Protein 3H5I (pdb70)

Sequence (125 aa):
KKILIVEDSKFQAKTIANILNKYGYTVEIALTGEAAVEKVSGGWYPDLILMDIELGEGMDGVQTALAIQQQISELPVVFLTAHTEPAVVEKIRSVTAYGYVMMKSATEQVLITIVEMALRLYEANVH

Foldseek 3Di:
DEEEEEAQDPVLQVVVCVLVVVVPYHYHYDNALVSVLCCVVVPDDGQEYEAEQQRDDDDGRLRSQLSVVVVDPHEYEYEYQDPDDDDDPSNVVGDYQYYDYSPDDSVVVVVSVVVSSVVCVVVVD

Radius of gyration: 13.08 Å; Cα contacts (8 Å, |Δi|>4): 214; chains: 1; bounding box: 34×25×33 Å

Secondary structure (DSSP, 8-state):
-EEEEE-S-HHHHHHHHHHHHHTT-EEEEESSHHHHHHHHHTT---SEEEEESS-SSS--HHHHHHHHHHH----EEEEESSSS----GGGGGS-EEEEEETT--HHHHHHHHHHHHHHHHHHH-

Organism: Carboxydothermus hydrogenoformans (strain ATCC BAA-161 / DSM 6008 / Z-2901) (NCBI:txid246194)

B-factor: mean 35.12, std 10.98, range [17.33, 77.51]

Solvent-accessible surface area: 6652 Å² total; per-residue (Å²): 125,69,0,0,0,0,3,77,41,123,162,57,0,104,57,9,9,98,30,0,77,136,96,65,18,91,26,83,40,4,71,65,0,82,36,0,34,128,64,0,68,70,46,69,89,1,38,0,0,0,0,6,13,65,14,41,120,45,44,34,0,3,71,0,0,44,32,0,36,134,63,31,79,14,0,0,0,0,1,10,72,122,130,151,40,92,60,64,131,88,42,188,66,15,90,36,50,16,102,6,101,40,100,28,79,55,129,75,10,15,61,49,0,48,118,2,4,138,95,51,87,70,108,70,194

Nearest PDB structures (foldseek):
  3h5i-assembly1_A  TM=1.008E+00  e=7.918E-24  Carboxydothermus hydrogenoformans Z-2901
  6oec-assembly3_G  TM=9.492E-01  e=3.865E-21  Carboxydothermus hydrogenoformans Z-2901
  6oec-assembly2_F  TM=9.507E-01  e=1.219E-20  Carboxydothermus hydrogenoformans Z-2901
  6oec-assembly3_H  TM=9.498E-01  e=5.291E-20  Carboxydothermus hydrogenoformans Z-2901
  6oec-assembly4_K  TM=9.443E-01  e=4.657E-20  Carboxydothermus hydrogenoformans Z-2901

InterPro domains:
  IPR000014 PAS domain [PF13426] (143-243)
  IPR000014 PAS domain [PF13426] (397-493)
  IPR000014 PAS domain [PS50112] (384-433)
  IPR000014 PAS domain [SM00091] (130-197)
  IPR000014 PAS domain [SM00091] (256-319)
  IPR000014 PAS domain [SM00091] (386-453)
  IPR000014 PAS domain [TIGR00229] (131-250)
  IPR000014 PAS domain [TIGR00229] (382-501)
  IPR000014 PAS domain [cd00130] (149-239)
  IPR000014 PAS domain [cd00130] (395-508)
  IPR000160 GGDEF domain [PF00990] (506-657)
  IPR000160 GGDEF domain [PS50887] (535-664)
  IPR000160 GGDEF domain [SM00267] (494-662)
  IPR000160 GGDEF domain [TIGR00254] (503-661)
  IPR000160 GGDEF domain [cd01949] (507-660)
  IPR000700 PAS-associated, C-terminal [PS50113] (452-503)
  IPR001789 Signal transduction response regulator, receiver domain [PF00072] (6-116)
  IPR001789 Signal transduction response regulator, receiver domain [PS50110] (5-120)
  IPR001789 Signal transduction response regulator, receiver domain [SM00448] (4-116)
  IPR011006 CheY-like superfamily [SSF52172] (1-149)

Structure (mmCIF, N/CA/C/O backbone):
data_3H5I
#
_entry.id   3H5I
#
_cell.length_a   86.668
_cell.length_b   86.668
_cell.length_c   131.156
_cell.angle_alpha   90.000
_cell.angle_beta   90.000
_cell.angle_gamma   120.000
#
_symmetry.space_group_name_H-M   'H 3 2'
#
loop_
_entity.id
_entity.type
_entity.pdbx_description
1 polymer 'Response regulator/sensory box protein/GGDEF domain protein'
2 non-polymer 'SODIUM ION'
3 non-polymer 'CHLORIDE ION'
4 water water
#
loop_
_atom_site.group_PDB
_atom_site.id
_atom_site.type_symbol
_atom_site.label_atom_id
_atom_site.label_alt_id
_atom_site.label_comp_id
_atom_site.label_asym_id
_atom_site.label_entity_id
_atom_site.label_seq_id
_atom_site.pdbx_PDB_ins_code
_atom_site.Cartn_x
_atom_site.Cartn_y
_atom_site.Cartn_z
_atom_site.occupancy
_atom_site.B_iso_or_equiv
_atom_site.auth_seq_id
_atom_site.auth_comp_id
_atom_site.auth_asym_id
_atom_site.auth_atom_id
_atom_site.pdbx_PDB_model_num
ATOM 1 N N . LYS A 1 6 ? 6.731 17.053 21.845 1.00 38.61 4 LYS A N 1
ATOM 2 C CA . LYS A 1 6 ? 5.359 16.610 22.266 1.00 39.10 4 LYS A CA 1
ATOM 3 C C . LYS A 1 6 ? 4.710 17.581 23.247 1.00 38.67 4 LYS A C 1
ATOM 4 O O . LYS A 1 6 ? 5.322 17.939 24.269 1.00 40.04 4 LYS A O 1
ATOM 10 N N . LYS A 1 7 ? 3.476 17.986 22.933 1.00 36.88 5 LYS A N 1
ATOM 11 C CA . LYS A 1 7 ? 2.741 18.975 23.724 1.00 35.79 5 LYS A CA 1
ATOM 12 C C . LYS A 1 7 ? 1.645 18.289 24.512 1.00 31.83 5 LYS A C 1
ATOM 13 O O . LYS A 1 7 ? 0.865 17.562 23.948 1.00 30.71 5 LYS A O 1
ATOM 19 N N . ILE A 1 8 ? 1.618 18.517 25.812 1.00 29.79 6 ILE A N 1
ATOM 20 C CA . ILE A 1 8 ? 0.583 17.944 26.676 1.00 27.65 6 ILE A CA 1
ATOM 21 C C . ILE A 1 8 ? -0.256 19.062 27.261 1.00 25.51 6 ILE A C 1
ATOM 22 O O . ILE A 1 8 ? 0.270 20.066 27.774 1.00 25.42 6 ILE A O 1
ATOM 27 N N . LEU A 1 9 ? -1.572 18.891 27.187 1.00 24.23 7 LEU A N 1
ATOM 28 C CA . LEU A 1 9 ? -2.495 19.789 27.846 1.00 22.91 7 LEU A CA 1
ATOM 29 C C . LEU A 1 9 ? -3.010 19.110 29.10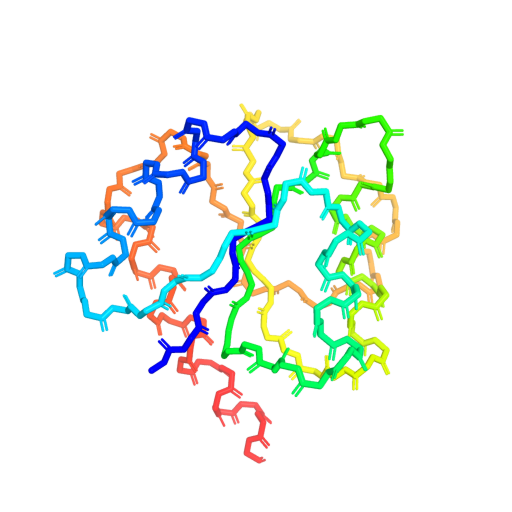7 1.00 22.16 7 LEU A C 1
ATOM 30 O O . LEU A 1 9 ? -3.484 17.972 29.061 1.00 21.24 7 LEU A O 1
ATOM 35 N N . ILE A 1 10 ? -2.875 19.808 30.226 1.00 21.00 8 ILE A N 1
ATOM 36 C CA . ILE A 1 10 ? -3.387 19.333 31.511 1.00 21.68 8 ILE A CA 1
ATOM 37 C C . ILE A 1 10 ? -4.604 20.166 31.824 1.00 21.81 8 ILE A C 1
ATOM 38 O O . ILE A 1 10 ? -4.536 21.418 31.847 1.00 23.10 8 ILE A O 1
ATOM 43 N N . VAL A 1 11 ? -5.714 19.491 32.065 1.00 21.61 9 VAL A N 1
ATOM 44 C CA . VAL A 1 11 ? -6.978 20.164 32.357 1.00 22.53 9 VAL A CA 1
ATOM 45 C C . VAL A 1 11 ? -7.395 19.738 33.759 1.00 23.62 9 VAL A C 1
ATOM 46 O O . VAL A 1 11 ? -7.747 18.580 33.992 1.00 21.78 9 VAL A O 1
ATOM 50 N N . GLU A 1 12 ? -7.377 20.697 34.701 1.00 24.07 10 GLU A N 1
ATOM 51 C CA . GLU A 1 12 ? -7.472 20.373 36.111 1.00 25.80 10 GLU A CA 1
ATOM 52 C C . GLU A 1 12 ? -7.931 21.619 36.861 1.00 25.94 10 GLU A C 1
ATOM 53 O O . GLU A 1 12 ? -7.484 22.726 36.568 1.00 26.56 10 GLU A O 1
ATOM 59 N N . ASP A 1 13 ? -8.907 21.418 37.733 1.00 25.46 11 ASP A N 1
ATOM 60 C CA . ASP A 1 13 ? -9.494 22.487 38.548 1.00 27.06 11 ASP A CA 1
ATOM 61 C C . ASP A 1 13 ? -8.498 23.070 39.575 1.00 25.86 11 ASP A C 1
ATOM 62 O O . ASP A 1 13 ? -8.563 24.256 39.898 1.00 25.97 11 ASP A O 1
ATOM 67 N N . SER A 1 14 ? -7.607 22.241 40.104 1.00 24.63 12 SER A N 1
ATOM 68 C CA . SER A 1 14 ? -6.628 22.688 41.090 1.00 24.12 12 SER A CA 1
ATOM 69 C C . SER A 1 14 ? -5.371 23.086 40.375 1.00 24.21 12 SER A C 1
ATOM 70 O O . SER A 1 14 ? -4.697 22.224 39.785 1.00 24.21 12 SER A O 1
ATOM 73 N N . LYS A 1 15 ? -5.035 24.369 40.410 1.00 22.60 13 LYS A N 1
ATOM 74 C CA . LYS A 1 15 ? -3.740 24.816 39.881 1.00 24.26 13 LYS A CA 1
ATOM 75 C C . LYS A 1 15 ? -2.572 24.106 40.547 1.00 23.85 13 LYS A C 1
ATOM 76 O O . LYS A 1 15 ? -1.589 23.781 39.888 1.00 23.69 13 LYS A O 1
ATOM 82 N N . PHE A 1 16 ? -2.687 23.815 41.830 1.00 23.62 14 PHE A N 1
ATOM 83 C CA . PHE A 1 16 ? -1.613 23.116 42.524 1.00 24.92 14 PHE A CA 1
ATOM 84 C C . PHE A 1 16 ? -1.388 21.722 41.918 1.00 25.46 14 PHE A C 1
ATOM 85 O O . PHE A 1 16 ? -0.261 21.343 41.598 1.00 25.71 14 PHE A O 1
ATOM 93 N N . GLN A 1 17 ? -2.464 20.972 41.743 1.00 25.97 15 GLN A N 1
ATOM 94 C CA . GLN A 1 17 ? -2.341 19.635 41.114 1.00 27.56 15 GLN A CA 1
ATOM 95 C C . GLN A 1 17 ? -1.797 19.722 39.699 1.00 26.84 15 GLN A C 1
ATOM 96 O O . GLN A 1 17 ? -0.901 18.925 39.338 1.00 27.31 15 GLN A O 1
ATOM 102 N N . ALA A 1 18 ? -2.334 20.670 38.905 1.00 26.45 16 ALA A N 1
ATOM 103 C CA . ALA A 1 18 ? -1.910 20.893 37.521 1.00 26.19 16 ALA A CA 1
ATOM 104 C C . ALA A 1 18 ? -0.417 21.199 37.453 1.00 26.49 16 ALA A C 1
ATOM 105 O O . ALA A 1 18 ? 0.331 20.595 36.674 1.00 25.28 16 ALA A O 1
ATOM 107 N N . LYS A 1 19 ? 0.041 22.121 38.285 1.00 25.66 17 LYS A N 1
ATOM 108 C CA . LYS A 1 19 ? 1.469 22.447 38.342 1.00 27.57 17 LYS A CA 1
ATOM 109 C C . LYS A 1 19 ? 2.349 21.286 38.810 1.00 26.61 17 LYS A C 1
ATOM 110 O O . LYS A 1 19 ? 3.497 21.159 38.344 1.00 27.61 17 LYS A O 1
ATOM 116 N N . THR A 1 20 ? 1.836 20.469 39.719 1.00 25.56 18 THR A N 1
ATOM 117 C CA . THR A 1 20 ? 2.567 19.333 40.248 1.00 26.51 18 THR A CA 1
ATOM 118 C C . THR A 1 20 ? 2.800 18.314 39.121 1.00 26.46 18 THR A C 1
ATOM 119 O O . THR A 1 20 ? 3.936 17.833 38.913 1.00 25.28 18 THR A O 1
ATOM 123 N N . ILE A 1 21 ? 1.735 18.041 38.371 1.00 24.57 19 ILE A N 1
ATOM 124 C CA . ILE A 1 21 ? 1.839 17.169 37.197 1.00 25.26 19 ILE A CA 1
ATOM 125 C C . ILE A 1 21 ? 2.730 17.791 36.102 1.00 24.86 19 ILE A C 1
ATOM 126 O O . ILE A 1 21 ? 3.563 17.093 35.542 1.00 25.41 19 ILE A O 1
ATOM 131 N N . ALA A 1 22 ? 2.557 19.077 35.783 1.00 24.82 20 ALA A N 1
ATOM 132 C CA . ALA A 1 22 ? 3.406 19.784 34.799 1.00 25.89 20 ALA A CA 1
ATOM 133 C C . ALA A 1 22 ? 4.908 19.656 35.099 1.00 27.71 20 ALA A C 1
ATOM 134 O O . ALA A 1 22 ? 5.737 19.400 34.186 1.00 26.65 20 ALA A O 1
ATOM 136 N N . ASN A 1 23 ? 5.263 19.827 36.366 1.00 28.00 21 ASN A N 1
ATOM 137 C CA . ASN A 1 23 ? 6.660 19.697 36.787 1.00 29.73 21 ASN A CA 1
ATOM 138 C C . ASN A 1 23 ? 7.205 18.308 36.538 1.00 30.04 21 ASN A C 1
ATOM 139 O O . ASN A 1 23 ? 8.322 18.186 36.020 1.00 30.67 21 ASN A O 1
ATOM 144 N N . ILE A 1 24 ? 6.410 17.287 36.845 1.00 30.01 22 ILE A N 1
ATOM 145 C CA . ILE A 1 24 ? 6.787 15.891 36.585 1.00 30.44 22 ILE A CA 1
ATOM 146 C C . ILE A 1 24 ? 7.009 15.705 35.084 1.00 29.84 22 ILE A C 1
ATOM 147 O O . ILE A 1 24 ? 8.030 15.151 34.676 1.00 29.45 22 ILE A O 1
ATOM 152 N N . LEU A 1 25 ? 6.062 16.177 34.270 1.00 28.94 23 LEU A N 1
ATOM 153 C CA . LEU A 1 25 ? 6.149 16.029 32.819 1.00 29.07 23 LEU A CA 1
ATOM 154 C C . LEU A 1 25 ? 7.354 16.775 32.214 1.00 30.85 23 LEU A C 1
ATOM 155 O O . LEU A 1 25 ? 8.013 16.261 31.323 1.00 30.10 23 LEU A O 1
ATOM 160 N N . ASN A 1 26 ? 7.623 17.979 32.691 1.00 31.62 24 ASN A N 1
ATOM 161 C CA . ASN A 1 26 ? 8.787 18.740 32.251 1.00 33.77 24 ASN A CA 1
ATOM 162 C C . ASN A 1 26 ? 10.082 18.016 32.530 1.00 34.46 24 ASN A C 1
ATOM 163 O O . ASN A 1 26 ? 11.037 18.152 31.770 1.00 35.50 24 ASN A O 1
ATOM 168 N N . LYS A 1 27 ? 10.129 17.286 33.634 1.00 35.46 25 LYS A N 1
ATOM 169 C CA . LYS A 1 27 ? 11.325 16.534 34.011 1.00 37.08 25 LYS A CA 1
ATOM 170 C C . LYS A 1 27 ? 11.661 15.475 32.921 1.00 38.11 25 LYS A C 1
ATOM 171 O O . LYS A 1 27 ? 12.833 15.118 32.707 1.00 37.15 25 LYS A O 1
ATOM 177 N N . TYR A 1 28 ? 10.629 14.988 32.222 1.00 38.54 26 TYR A N 1
ATOM 178 C CA . TYR A 1 28 ? 10.839 13.986 31.170 1.00 38.28 26 TYR A CA 1
ATOM 179 C C . TYR A 1 28 ? 10.887 14.573 29.756 1.00 39.04 26 TYR A C 1
ATOM 180 O O . TYR A 1 28 ? 10.935 13.830 28.773 1.00 40.83 26 TYR A O 1
ATOM 189 N N . GLY A 1 29 ? 10.905 15.894 29.632 1.00 38.71 27 GLY A N 1
ATOM 190 C CA . GLY A 1 29 ? 11.101 16.553 28.348 1.00 38.67 27 GLY A CA 1
ATOM 191 C C . GLY A 1 29 ? 9.862 17.046 27.639 1.00 39.60 27 GLY A C 1
ATOM 192 O O . GLY A 1 29 ? 9.950 17.527 26.505 1.00 40.46 27 GLY A O 1
ATOM 193 N N . TYR A 1 30 ? 8.696 16.972 28.292 1.00 39.05 28 TYR A N 1
ATOM 194 C CA . TYR A 1 30 ? 7.462 17.450 27.675 1.00 38.70 28 TYR A CA 1
ATOM 195 C C . TYR A 1 30 ? 7.274 18.935 27.899 1.00 38.62 28 TYR A C 1
ATOM 196 O O . TYR A 1 30 ? 7.600 19.439 28.965 1.00 38.79 28 TYR A O 1
ATOM 205 N N . THR A 1 31 ? 6.773 19.630 26.891 1.00 38.60 29 THR A N 1
ATOM 206 C CA . THR A 1 31 ? 6.294 20.984 27.112 1.00 39.01 29 THR A CA 1
ATOM 207 C C . THR A 1 31 ? 4.802 20.827 27.458 1.00 36.92 29 THR A C 1
ATOM 208 O O . THR A 1 31 ? 4.101 19.981 26.911 1.00 37.65 29 THR A O 1
ATOM 212 N N . VAL A 1 32 ? 4.347 21.627 28.398 1.00 34.59 30 VAL A N 1
ATOM 213 C CA . VAL A 1 32 ? 3.053 21.417 29.001 1.00 33.25 30 VAL A CA 1
ATOM 214 C C . VAL A 1 32 ? 2.303 22.738 28.985 1.00 32.19 30 VAL A C 1
ATOM 215 O O . VAL A 1 32 ? 2.920 23.800 29.244 1.00 30.95 30 VAL A O 1
ATOM 219 N N . GLU A 1 33 ? 1.012 22.679 28.653 1.00 29.58 31 GLU A N 1
ATOM 220 C CA . GLU A 1 33 ? 0.072 23.783 28.936 1.00 29.41 31 GLU A CA 1
ATOM 221 C C . GLU A 1 33 ? -1.012 23.342 29.928 1.00 27.40 31 GLU A C 1
ATOM 222 O O . GLU A 1 33 ? -1.353 22.171 30.008 1.00 25.82 31 GLU A O 1
ATOM 228 N N . ILE A 1 34 ? -1.487 24.287 30.729 1.00 25.45 32 ILE A N 1
ATOM 229 C CA . ILE A 1 34 ? -2.501 24.042 31.726 1.00 25.48 32 ILE A CA 1
ATOM 230 C C . ILE A 1 34 ? -3.752 24.850 31.428 1.00 26.20 32 ILE A C 1
ATOM 231 O O . ILE A 1 34 ? -3.646 26.057 31.140 1.00 25.58 32 ILE A O 1
ATOM 236 N N . ALA A 1 35 ? -4.919 24.181 31.476 1.00 24.92 33 ALA A N 1
ATOM 237 C CA . ALA A 1 35 ? -6.237 24.829 31.425 1.00 25.36 33 ALA A CA 1
ATOM 238 C C . ALA A 1 35 ? -6.928 24.510 32.724 1.00 25.09 33 ALA A C 1
ATOM 239 O O . ALA A 1 35 ? -6.994 23.343 33.134 1.00 24.55 33 ALA A O 1
ATOM 241 N N . LEU A 1 36 ? -7.483 25.520 33.383 1.00 25.22 34 LEU A N 1
ATOM 242 C CA . LEU A 1 36 ? -8.096 25.303 34.688 1.00 25.16 34 LEU A CA 1
ATOM 243 C C . LEU A 1 36 ? -9.618 25.095 34.631 1.00 26.49 34 LEU A C 1
ATOM 244 O O . LEU A 1 36 ? -10.256 24.845 35.661 1.00 26.94 34 LEU A O 1
ATOM 249 N N . THR A 1 37 ? -10.192 25.170 33.430 1.00 26.89 35 THR A N 1
ATOM 250 C CA . THR A 1 37 ? -11.590 24.788 33.197 1.00 26.92 35 THR A CA 1
ATOM 251 C C . THR A 1 37 ? -11.656 24.005 31.872 1.00 26.09 35 THR A C 1
ATOM 252 O O . THR A 1 37 ? -10.772 24.117 31.026 1.00 24.69 35 THR A O 1
ATOM 256 N N . GLY A 1 38 ? -12.728 23.232 31.688 1.00 26.75 36 GLY A N 1
ATOM 257 C CA . GLY A 1 38 ? -12.928 22.533 30.428 1.00 27.08 36 GLY A CA 1
ATOM 258 C C . GLY A 1 38 ? -13.193 23.529 29.318 1.00 26.70 36 GLY A C 1
ATOM 259 O O . GLY A 1 38 ? -12.805 23.313 28.197 1.00 25.28 36 GLY A O 1
ATOM 260 N N . GLU A 1 39 ? -13.860 24.621 29.661 1.00 26.64 37 GLU A N 1
ATOM 261 C CA . GLU A 1 39 ? -14.196 25.651 28.661 1.00 28.10 37 GLU A CA 1
ATOM 262 C C . GLU A 1 39 ? -12.940 26.275 28.105 1.00 27.53 37 GLU A C 1
ATOM 263 O O . GLU A 1 39 ? -12.798 26.424 26.897 1.00 27.69 37 GLU A O 1
ATOM 269 N N . ALA A 1 40 ? -11.987 26.595 28.993 1.00 26.57 38 ALA A N 1
ATOM 270 C CA . ALA A 1 40 ? -10.663 27.064 28.583 1.00 26.10 38 ALA A CA 1
ATOM 271 C C . ALA A 1 40 ? -9.944 26.084 27.644 1.00 25.49 38 ALA A C 1
ATOM 272 O O . ALA A 1 40 ? -9.302 26.490 26.678 1.00 24.79 38 ALA A O 1
ATOM 274 N N . ALA A 1 41 ? -10.038 24.795 27.941 1.00 25.14 39 ALA A N 1
ATOM 275 C CA . ALA A 1 41 ? -9.418 23.762 27.123 1.00 25.40 39 ALA A CA 1
ATOM 276 C C . ALA A 1 41 ? -9.998 23.704 25.728 1.00 25.23 39 ALA A C 1
ATOM 277 O O . ALA A 1 41 ? -9.275 23.563 24.739 1.00 25.35 39 ALA A O 1
ATOM 279 N N . VAL A 1 42 ? -11.314 23.722 25.661 1.00 25.33 40 VAL A N 1
ATOM 280 C CA . VAL A 1 42 ? -12.021 23.678 24.369 1.00 25.85 40 VAL A CA 1
ATOM 281 C C . VAL A 1 42 ? -11.658 24.930 23.575 1.00 25.90 40 VAL A C 1
ATOM 282 O O . VAL A 1 42 ? -11.415 24.848 22.390 1.00 26.24 40 VAL A O 1
ATOM 286 N N . GLU A 1 43 ? -11.567 26.069 24.249 1.00 27.67 41 GLU A N 1
ATOM 287 C CA . GLU A 1 43 ? -11.226 27.319 23.564 1.00 29.25 41 GLU A CA 1
ATOM 288 C C . GLU A 1 43 ? -9.828 27.240 22.995 1.00 29.82 41 GLU A C 1
ATOM 289 O O . GLU A 1 43 ? -9.575 27.691 21.887 1.00 30.64 41 GLU A O 1
ATOM 295 N N . LYS A 1 44 ? -8.909 26.642 23.749 1.00 30.20 42 LYS A N 1
ATOM 296 C CA . LYS A 1 44 ? -7.530 26.558 23.313 1.00 31.01 42 LYS A CA 1
ATOM 297 C C . LYS A 1 44 ? -7.414 25.679 22.096 1.00 30.45 42 LYS A C 1
ATOM 298 O O . LYS A 1 44 ? -6.788 26.072 21.111 1.00 30.40 42 LYS A O 1
ATOM 304 N N . VAL A 1 45 ? -8.036 24.494 22.141 1.00 29.14 43 VAL A N 1
ATOM 305 C CA . VAL A 1 45 ? -7.942 23.547 21.032 1.00 28.39 43 VAL A CA 1
ATOM 306 C C . VAL A 1 45 ? -8.727 24.036 19.787 1.00 29.11 43 VAL A C 1
ATOM 307 O O . VAL A 1 45 ? -8.203 23.995 18.648 1.00 29.81 43 VAL A O 1
ATOM 311 N N . SER A 1 46 ? -9.951 24.511 19.993 1.00 28.57 44 SER A N 1
ATOM 312 C CA . SER A 1 46 ? -10.756 25.034 18.859 1.00 30.39 44 SER A CA 1
ATOM 313 C C . SER A 1 46 ? -10.117 26.281 18.236 1.00 32.23 44 SER A C 1
ATOM 314 O O . SER A 1 46 ? -10.304 26.538 17.045 1.00 32.77 44 SER A O 1
ATOM 317 N N . GLY A 1 47 ? -9.393 27.044 19.062 1.00 34.12 45 GLY A N 1
ATOM 318 C CA . GLY A 1 47 ? -8.587 28.180 18.622 1.00 34.88 45 GLY A CA 1
ATOM 319 C C . GLY A 1 47 ? -7.406 27.800 17.752 1.00 36.08 45 GLY A C 1
ATOM 320 O O . GLY A 1 47 ? -6.784 28.667 17.159 1.00 36.69 45 GLY A O 1
ATOM 321 N N . GLY A 1 48 ? -7.055 26.521 17.692 1.00 35.87 46 GLY A N 1
ATOM 322 C CA . GLY A 1 48 ? -6.071 26.035 16.754 1.00 36.02 46 GLY A CA 1
ATOM 323 C C . GLY A 1 48 ? -4.808 25.424 17.340 1.00 36.44 46 GLY A C 1
ATOM 324 O O . GLY A 1 48 ? -3.885 25.119 16.592 1.00 37.06 46 GLY A O 1
ATOM 325 N N . TRP A 1 49 ? -4.764 25.231 18.660 1.00 35.80 47 TRP A N 1
ATOM 326 C CA . TRP A 1 49 ? -3.605 24.647 19.319 1.00 35.56 47 TRP A CA 1
ATOM 327 C C . TRP A 1 49 ? -3.971 23.213 19.677 1.00 35.00 47 TRP A C 1
ATOM 328 O O . TRP A 1 49 ? -4.822 22.990 20.515 1.00 33.75 47 TRP A O 1
ATOM 339 N N . TYR A 1 50 ? -3.343 22.252 19.015 1.00 35.07 48 TYR A N 1
ATOM 340 C CA . TYR A 1 50 ? -3.687 20.857 19.174 1.00 35.28 48 TYR A CA 1
ATOM 341 C C . TYR A 1 50 ? -2.616 20.108 19.967 1.00 34.57 48 TYR A C 1
ATOM 342 O O . TYR A 1 50 ? -1.490 19.958 19.510 1.00 34.67 48 TYR A O 1
ATOM 351 N N . PRO A 1 51 ? -2.965 19.614 21.169 1.00 32.43 49 PRO A N 1
ATOM 352 C CA . PRO A 1 51 ? -1.923 18.885 21.897 1.00 31.37 49 PRO A CA 1
ATOM 353 C C . PRO A 1 51 ? -1.771 17.441 21.393 1.00 30.20 49 PRO A C 1
ATOM 354 O O . PRO A 1 51 ? -2.647 16.896 20.726 1.00 31.00 49 PRO A O 1
ATOM 358 N N . ASP A 1 52 ? -0.632 16.832 21.696 1.00 29.68 50 ASP A N 1
ATOM 359 C CA . ASP A 1 52 ? -0.412 15.433 21.370 1.00 28.79 50 ASP A CA 1
ATOM 360 C C . ASP A 1 52 ? -1.145 14.516 22.353 1.00 27.48 50 ASP A C 1
ATOM 361 O O . ASP A 1 52 ? -1.429 13.348 22.048 1.00 25.80 50 ASP A O 1
ATOM 366 N N . LEU A 1 53 ? -1.498 15.070 23.522 1.00 25.59 51 LEU A N 1
ATOM 367 C CA . LEU A 1 53 ? -2.207 14.303 24.554 1.00 24.59 51 LEU A CA 1
ATOM 368 C C . LEU A 1 53 ? -2.841 15.239 25.583 1.00 23.13 51 LEU A C 1
ATOM 369 O O . LEU A 1 53 ? -2.258 16.272 25.908 1.00 22.94 51 LEU A O 1
ATOM 374 N N . ILE A 1 54 ? -4.024 14.873 26.073 1.00 22.66 52 ILE A N 1
ATOM 375 C CA . ILE A 1 54 ? -4.710 15.606 27.140 1.00 22.47 52 ILE A CA 1
ATOM 376 C C . ILE A 1 54 ? -4.784 14.744 28.412 1.00 22.39 52 ILE A C 1
ATOM 377 O O . ILE A 1 54 ? -5.161 13.571 28.347 1.00 23.36 52 ILE A O 1
ATOM 382 N N . LEU A 1 55 ? -4.347 15.316 29.536 1.00 21.84 53 LEU A N 1
ATOM 383 C CA . LEU A 1 55 ? -4.579 14.732 30.860 1.00 22.16 53 LEU A CA 1
ATOM 384 C C . LEU A 1 55 ? -5.746 15.509 31.437 1.00 22.13 53 LEU A C 1
ATOM 385 O O . LEU A 1 55 ? -5.631 16.687 31.691 1.00 22.48 53 LEU A O 1
ATOM 390 N N . MET A 1 56 ? -6.860 14.829 31.618 1.00 22.21 54 MET A N 1
ATOM 391 C CA . MET A 1 56 ? -8.144 15.445 31.920 1.00 23.53 54 MET A CA 1
ATOM 392 C C . MET A 1 56 ? -8.691 14.997 33.284 1.00 24.04 54 MET A C 1
ATOM 393 O O . MET A 1 56 ? -9.054 13.848 33.457 1.00 23.49 54 MET A O 1
ATOM 398 N N . ASP A 1 57 ? -8.806 15.944 34.213 1.00 25.86 55 ASP A N 1
ATOM 399 C CA . ASP A 1 57 ? -9.510 15.730 35.497 1.00 27.83 55 ASP A CA 1
ATOM 400 C C . ASP A 1 57 ? -10.961 15.359 35.151 1.00 28.52 55 ASP A C 1
ATOM 401 O O . ASP A 1 57 ? -11.610 16.053 34.371 1.00 28.15 55 ASP A O 1
ATOM 406 N N . ILE A 1 58 ? -11.439 14.254 35.712 1.00 29.57 56 ILE A N 1
ATOM 407 C CA . ILE A 1 58 ? -12.811 13.791 35.499 1.00 31.86 56 ILE A CA 1
ATOM 408 C C . ILE A 1 58 ? -13.871 14.773 36.014 1.00 32.31 56 ILE A C 1
ATOM 409 O O . ILE A 1 58 ? -14.851 15.038 35.325 1.00 33.02 56 ILE A O 1
ATOM 414 N N . GLU A 1 59 ? -13.662 15.301 37.216 1.00 33.33 57 GLU A N 1
ATOM 415 C CA . GLU A 1 59 ? -14.657 16.146 37.881 1.00 34.18 57 GLU A CA 1
ATOM 416 C C . GLU A 1 59 ? -14.659 17.584 37.350 1.00 34.74 57 GLU A C 1
ATOM 417 O O . GLU A 1 59 ? -15.708 18.100 36.943 1.00 35.81 57 GLU A O 1
ATOM 419 N N . LEU A 1 60 ? -13.494 18.223 37.338 1.00 34.06 58 LEU A N 1
ATOM 420 C CA . LEU A 1 60 ? -13.368 19.663 37.077 1.00 34.51 58 LEU A CA 1
ATOM 421 C C . LEU A 1 60 ? -14.174 20.433 38.144 1.00 35.74 58 LEU A C 1
ATOM 422 O O . LEU A 1 60 ? -14.328 19.923 39.250 1.00 36.72 58 LEU A O 1
ATOM 427 N N . GLY A 1 61 ? -14.658 21.628 37.867 1.00 36.11 59 GLY A N 1
ATOM 428 C CA . GLY A 1 61 ? -15.276 22.428 38.932 1.00 37.09 59 GLY A CA 1
ATOM 429 C C . GLY A 1 61 ? -16.729 22.678 38.641 1.00 37.80 59 GLY A C 1
ATOM 430 O O . GLY A 1 61 ? -17.485 21.752 38.422 1.00 38.26 59 GLY A O 1
ATOM 431 N N . GLU A 1 62 ? -17.090 23.949 38.597 1.00 38.91 60 GLU A N 1
ATOM 432 C CA . GLU A 1 62 ? -18.473 24.388 38.481 1.00 39.86 60 GLU A CA 1
ATOM 433 C C . GLU A 1 62 ? -18.956 24.350 37.019 1.00 39.85 60 GLU A C 1
ATOM 434 O O . GLU A 1 62 ? -20.165 24.280 36.755 1.00 41.26 60 GLU A O 1
ATOM 436 N N . GLY A 1 63 ? -18.021 24.341 36.072 1.00 39.24 61 GLY A N 1
ATOM 437 C CA . GLY A 1 63 ? -18.370 24.307 34.647 1.00 38.90 61 GLY A CA 1
ATOM 438 C C . GLY A 1 63 ? -18.554 22.885 34.131 1.00 37.43 61 GLY A C 1
ATOM 439 O O . GLY A 1 63 ? -18.917 21.980 34.894 1.00 37.55 61 GLY A O 1
ATOM 440 N N . MET A 1 64 ? -18.313 22.698 32.829 1.00 36.06 62 MET A N 1
ATOM 441 C CA . MET A 1 64 ? -18.352 21.377 32.201 1.00 34.45 62 MET A CA 1
ATOM 442 C C . MET A 1 64 ? -17.364 20.420 32.900 1.00 33.52 62 MET A C 1
ATOM 443 O O . MET A 1 64 ? -16.336 20.855 33.419 1.00 32.69 62 MET A O 1
ATOM 448 N N . ASP A 1 65 ? -17.725 19.142 32.974 1.00 31.60 63 ASP A N 1
ATOM 449 C CA . ASP A 1 65 ? -16.878 18.133 33.597 1.00 30.75 63 ASP A CA 1
ATOM 450 C C . ASP A 1 65 ? -15.929 17.559 32.554 1.00 28.34 63 ASP A C 1
ATOM 451 O O . ASP A 1 65 ? -15.988 17.921 31.397 1.00 26.03 63 ASP A O 1
ATOM 456 N N . GLY A 1 66 ? -15.052 16.656 32.973 1.00 27.01 64 GLY A N 1
ATOM 457 C CA . GLY A 1 66 ? -14.002 16.170 32.084 1.00 25.76 64 GLY A CA 1
ATOM 458 C C . GLY A 1 66 ? -14.513 15.285 30.973 1.00 25.85 64 GLY A C 1
ATOM 459 O O . GLY A 1 66 ? -13.914 15.236 29.918 1.00 25.99 64 GLY A O 1
ATOM 460 N N . VAL A 1 67 ? -15.612 14.569 31.215 1.00 25.81 65 VAL A N 1
ATOM 461 C CA . VAL A 1 67 ? -16.164 13.683 30.198 1.00 26.79 65 VAL A CA 1
ATOM 462 C C . VAL A 1 67 ? -16.793 14.533 29.091 1.00 26.40 65 VAL A C 1
ATOM 463 O O . VAL A 1 67 ? -16.582 14.266 27.930 1.00 26.12 65 VAL A O 1
ATOM 467 N N . GLN A 1 68 ? -17.530 15.576 29.482 1.00 26.37 66 GLN A N 1
ATOM 468 C CA . GLN A 1 68 ? -18.081 16.566 28.532 1.00 26.98 66 GLN A CA 1
ATOM 469 C C . GLN A 1 68 ? -16.982 17.249 27.733 1.00 26.22 66 GLN A C 1
ATOM 470 O O . GLN A 1 68 ? -17.077 17.388 26.522 1.00 26.52 66 GLN A O 1
ATOM 476 N N . THR A 1 69 ? -15.928 17.696 28.427 1.00 25.88 67 THR A N 1
ATOM 477 C CA . THR A 1 69 ? -14.796 18.346 27.763 1.00 24.81 67 THR A CA 1
ATOM 478 C C . THR A 1 69 ? -14.153 17.411 26.751 1.00 24.17 67 THR A C 1
ATOM 479 O O . THR A 1 69 ? -13.897 17.808 25.629 1.00 25.37 67 THR A O 1
ATOM 483 N N . ALA A 1 70 ? -13.889 16.169 27.146 1.00 23.20 68 ALA A N 1
ATOM 484 C CA . ALA A 1 70 ? -13.337 15.169 26.230 1.00 24.19 68 ALA A CA 1
ATOM 485 C C . ALA A 1 70 ? -14.223 14.939 25.005 1.00 24.06 68 ALA A C 1
ATOM 486 O O . ALA A 1 70 ? -13.726 14.862 23.890 1.00 24.44 68 ALA A O 1
ATOM 488 N N . LEU A 1 71 ? -15.523 14.827 25.219 1.00 24.58 69 LEU A N 1
ATOM 489 C CA . LEU A 1 71 ? -16.450 14.584 24.106 1.00 25.86 69 LEU A CA 1
ATOM 490 C C . LEU A 1 71 ? -16.489 15.786 23.135 1.00 25.40 69 LEU A C 1
ATOM 491 O O . LEU A 1 71 ? -16.516 15.597 21.933 1.00 25.56 69 LEU A O 1
ATOM 496 N N . ALA A 1 72 ? -16.418 17.008 23.674 1.00 25.34 70 ALA A N 1
ATOM 497 C CA . ALA A 1 72 ? -16.360 18.227 22.862 1.00 25.16 70 ALA A CA 1
ATOM 498 C C . ALA A 1 72 ? -15.063 18.259 22.042 1.00 25.64 70 ALA A C 1
ATOM 499 O O . ALA A 1 72 ? -15.082 18.453 20.829 1.00 26.02 70 ALA A O 1
ATOM 501 N N . ILE A 1 73 ? -13.925 18.009 22.696 1.00 26.84 71 ILE A N 1
ATOM 502 C CA . ILE A 1 73 ? -12.628 18.030 22.014 1.00 27.97 71 ILE A CA 1
ATOM 503 C C . ILE A 1 73 ? -12.533 16.966 20.942 1.00 28.43 71 ILE A C 1
ATOM 504 O O . ILE A 1 73 ? -12.006 17.233 19.851 1.00 28.32 71 ILE A O 1
ATOM 509 N N . GLN A 1 74 ? -13.128 15.803 21.192 1.00 29.26 72 GLN A N 1
ATOM 510 C CA A GLN A 1 74 ? -13.049 14.701 20.247 0.50 29.76 72 GLN A CA 1
ATOM 511 C CA B GLN A 1 74 ? -13.057 14.694 20.234 0.50 29.96 72 GLN A CA 1
ATOM 512 C C . GLN A 1 74 ? -13.894 14.997 18.970 1.00 30.06 72 GLN A C 1
ATOM 513 O O . GLN A 1 74 ? -13.697 14.396 17.931 1.00 29.96 72 GLN A O 1
ATOM 524 N N . GLN A 1 75 ? -14.766 15.996 19.028 1.00 29.96 73 GLN A N 1
ATOM 525 C CA . GLN A 1 75 ? -15.459 16.465 17.821 1.00 30.32 73 GLN A CA 1
ATOM 526 C C . GLN A 1 75 ? -14.526 17.344 16.949 1.00 31.25 73 GLN A C 1
ATOM 527 O O . GLN A 1 75 ? -14.702 17.445 15.724 1.00 31.59 73 GLN A O 1
ATOM 533 N N . ILE A 1 76 ? -13.548 17.980 17.593 1.00 31.33 74 ILE A N 1
ATOM 534 C CA . ILE A 1 76 ? -12.586 18.884 16.942 1.00 32.44 74 ILE A CA 1
ATOM 535 C C . ILE A 1 76 ? -11.445 18.086 16.355 1.00 33.86 74 ILE A C 1
ATOM 536 O O . ILE A 1 76 ? -11.037 18.287 15.207 1.00 33.37 74 ILE A O 1
ATOM 541 N N . SER A 1 77 ? -10.939 17.130 17.130 1.00 34.98 75 SER A N 1
ATOM 542 C CA . SER A 1 77 ? -9.839 16.302 16.676 1.00 36.76 75 SER A CA 1
ATOM 543 C C . SER A 1 77 ? -9.743 15.067 17.531 1.00 37.05 75 SER A C 1
ATOM 544 O O . SER A 1 77 ? -9.990 15.137 18.729 1.00 36.22 75 SER A O 1
ATOM 547 N N . GLU A 1 78 ? -9.370 13.958 16.900 1.00 38.20 76 GLU A N 1
ATOM 548 C CA . GLU A 1 78 ? -9.055 12.716 17.583 1.00 39.39 76 GLU A CA 1
ATOM 549 C C . GLU A 1 78 ? -7.662 12.921 18.253 1.00 39.44 76 GLU A C 1
ATOM 550 O O . GLU A 1 78 ? -6.593 12.864 17.605 1.00 41.72 76 GLU A O 1
ATOM 552 N N . LEU A 1 79 ? -7.694 13.284 19.522 1.00 37.95 77 LEU A N 1
ATOM 553 C CA . LEU A 1 79 ? -6.495 13.396 20.345 1.00 36.21 77 LEU A CA 1
ATOM 554 C C . LEU A 1 79 ? -6.687 12.402 21.466 1.00 33.66 77 LEU A C 1
ATOM 555 O O . LEU A 1 79 ? -7.823 12.231 21.949 1.00 34.25 77 LEU A O 1
ATOM 560 N N . PRO A 1 80 ? -5.591 11.770 21.913 1.00 30.71 78 PRO A N 1
ATOM 561 C CA . PRO A 1 80 ? -5.711 10.865 23.060 1.00 29.50 78 PRO A CA 1
ATOM 562 C C . PRO A 1 80 ? -5.986 11.606 24.376 1.00 27.50 78 PRO A C 1
ATOM 563 O O . PRO A 1 80 ? -5.295 12.582 24.699 1.00 27.12 78 PRO A O 1
ATOM 567 N N . VAL A 1 81 ? -6.960 11.092 25.126 1.00 26.04 79 VAL A N 1
ATOM 568 C CA . VAL A 1 81 ? -7.271 11.600 26.470 1.00 25.28 79 VAL A CA 1
ATOM 569 C C . VAL A 1 81 ? -6.981 10.510 27.512 1.00 24.18 79 VAL A C 1
ATOM 570 O O . VAL A 1 81 ? -7.390 9.343 27.349 1.00 25.00 79 VAL A O 1
ATOM 574 N N . VAL A 1 82 ? -6.243 10.889 28.544 1.00 22.89 80 VAL A N 1
ATOM 575 C CA . VAL A 1 82 ? -6.043 10.069 29.737 1.00 21.51 80 VAL A CA 1
ATOM 576 C C . VAL A 1 82 ? -6.735 10.860 30.854 1.00 21.15 80 VAL A C 1
ATOM 577 O O . VAL A 1 82 ? -6.482 12.070 31.039 1.00 20.67 80 VAL A O 1
ATOM 581 N N . PHE A 1 83 ? -7.633 10.195 31.553 1.00 20.28 81 PHE A N 1
ATOM 582 C CA . PHE A 1 83 ? -8.324 10.842 32.645 1.00 21.58 81 PHE A CA 1
ATOM 583 C C . PHE A 1 83 ? -7.533 10.737 33.970 1.00 21.86 81 PHE A C 1
ATOM 584 O O . PHE A 1 83 ? -7.008 9.691 34.324 1.00 21.58 81 PHE A O 1
ATOM 592 N N . LEU A 1 84 ? -7.553 11.840 34.713 1.00 23.48 82 LEU A N 1
ATOM 593 C CA . LEU A 1 84 ? -7.076 11.927 36.080 1.00 24.66 82 LEU A CA 1
ATOM 594 C C . LEU A 1 84 ? -8.241 11.738 37.043 1.00 25.93 82 LEU A C 1
ATOM 595 O O . LEU A 1 84 ? -9.342 12.347 36.867 1.00 24.21 82 LEU A O 1
ATOM 600 N N . THR A 1 85 ? -8.025 10.925 38.069 1.00 26.65 83 THR A N 1
ATOM 601 C CA . THR A 1 85 ? -9.092 10.681 39.046 1.00 29.65 83 THR A CA 1
ATOM 602 C C . THR A 1 85 ? -8.623 11.026 40.471 1.00 31.73 83 THR A C 1
ATOM 603 O O . THR A 1 85 ? -7.440 10.910 40.792 1.00 31.41 83 THR A O 1
ATOM 607 N N . ALA A 1 86 ? -9.545 11.512 41.295 1.00 34.61 84 ALA A N 1
ATOM 608 C CA . ALA A 1 86 ? -9.250 11.820 42.703 1.00 37.64 84 ALA A CA 1
ATOM 609 C C . ALA A 1 86 ? -9.780 10.745 43.613 1.00 40.25 84 ALA A C 1
ATOM 610 O O . ALA A 1 86 ? -9.428 10.715 44.787 1.00 41.22 84 ALA A O 1
ATOM 612 N N . HIS A 1 87 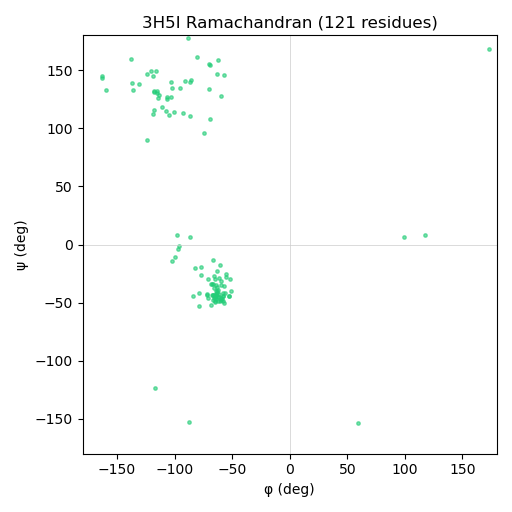? -10.651 9.890 43.090 1.00 43.08 85 HIS A N 1
ATOM 613 C CA . HIS A 1 87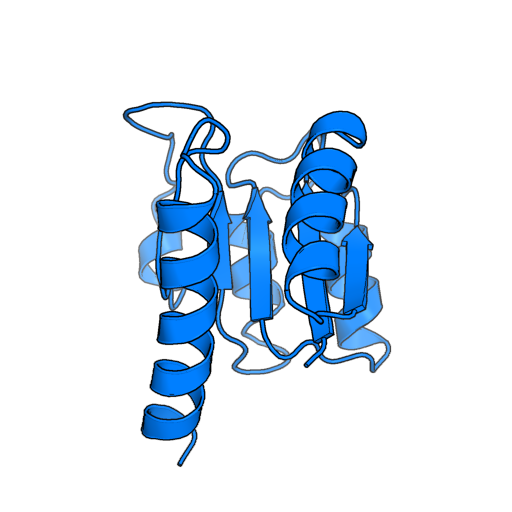 ? -11.340 8.884 43.906 1.00 45.71 85 HIS A CA 1
ATOM 614 C C . HIS A 1 87 ? -11.005 7.505 43.381 1.00 47.07 85 HIS A C 1
ATOM 615 O O . HIS A 1 87 ? -10.789 7.327 42.184 1.00 47.11 85 HIS A O 1
ATOM 622 N N . THR A 1 88 ? -10.979 6.529 44.285 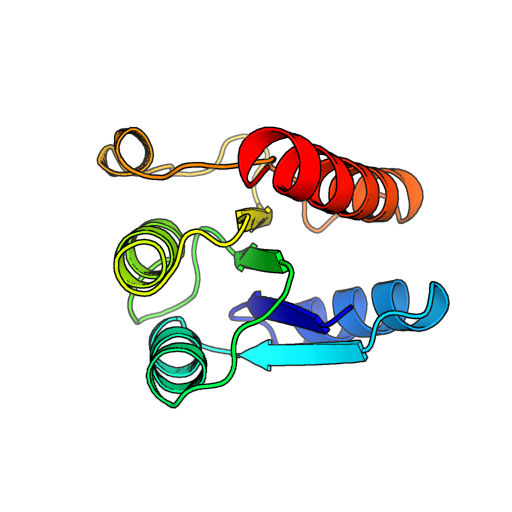1.00 48.94 86 THR A N 1
ATOM 623 C CA . THR A 1 88 ? -10.707 5.152 43.903 1.00 50.19 86 THR A CA 1
ATOM 624 C C . THR A 1 88 ? -11.791 4.626 42.939 1.00 50.64 86 THR A C 1
ATOM 625 O O . THR A 1 88 ? -11.474 3.923 41.962 1.00 50.33 86 THR A O 1
ATOM 629 N N . GLU A 1 89 ? -13.049 4.994 43.200 1.00 51.06 87 GLU A N 1
ATOM 630 C CA . GLU A 1 89 ? -14.130 4.716 42.263 1.00 51.70 87 GLU A CA 1
ATOM 631 C C . GLU A 1 89 ? -14.881 6.013 41.869 1.00 51.46 87 GLU A C 1
ATOM 632 O O . GLU A 1 89 ? -15.885 6.403 42.509 1.00 51.40 87 GLU A O 1
ATOM 638 N N . PRO A 1 90 ? -14.399 6.667 40.789 1.00 50.76 88 PRO A N 1
ATOM 639 C CA . PRO A 1 90 ? -14.917 7.952 40.299 1.00 51.29 88 PRO A CA 1
ATOM 640 C C . PRO A 1 90 ? -16.376 7.927 39.830 1.00 51.69 88 PRO A C 1
ATOM 641 O O . PRO A 1 90 ? -16.833 6.929 39.267 1.00 51.54 88 PRO A O 1
ATOM 645 N N . ALA A 1 91 ? -17.080 9.037 40.032 1.00 51.50 89 ALA A N 1
ATOM 646 C CA . ALA A 1 91 ? -18.361 9.236 39.381 1.00 51.74 89 ALA A CA 1
ATOM 647 C C . ALA A 1 91 ? -18.067 9.438 37.886 1.00 51.14 89 ALA A C 1
ATOM 648 O O . ALA A 1 91 ? -17.519 10.480 37.467 1.00 50.74 89 ALA A O 1
ATOM 650 N N . VAL A 1 92 ? -18.410 8.417 37.104 1.00 50.41 90 VAL A N 1
ATOM 651 C CA . VAL A 1 92 ? -18.262 8.457 35.658 1.00 49.55 90 VAL A CA 1
ATOM 652 C C . VAL A 1 92 ? -19.662 8.494 35.101 1.00 47.86 90 VAL A C 1
ATOM 653 O O . VAL A 1 92 ? -20.449 7.573 35.309 1.00 48.05 90 VAL A O 1
ATOM 657 N N . VAL A 1 93 ? -19.971 9.576 34.396 1.00 46.14 91 VAL A N 1
ATOM 658 C CA . VAL A 1 93 ? -21.269 9.735 33.789 1.00 44.70 91 VAL A CA 1
ATOM 659 C C . VAL A 1 93 ? -21.433 8.737 32.633 1.00 44.01 91 VAL A C 1
ATOM 660 O O . VAL A 1 93 ? -20.450 8.264 32.036 1.00 42.23 91 VAL A O 1
ATOM 664 N N . GLU A 1 94 ? -22.688 8.410 32.341 1.00 42.96 92 GLU A N 1
ATOM 665 C CA . GLU A 1 94 ? -23.016 7.440 31.291 1.00 43.30 92 GLU A CA 1
ATOM 666 C C . GLU A 1 94 ? -22.412 7.811 29.917 1.00 41.69 92 GLU A C 1
ATOM 667 O O . GLU A 1 94 ? -22.140 6.943 29.094 1.00 41.87 92 GLU A O 1
ATOM 673 N N . LYS A 1 95 ? -22.214 9.108 29.694 1.00 39.63 93 LYS A N 1
ATOM 674 C CA . LYS A 1 95 ? -21.626 9.643 28.477 1.00 38.38 93 LYS A CA 1
ATOM 675 C C . LYS A 1 95 ? -20.193 9.156 28.183 1.00 37.01 93 LYS A C 1
ATOM 676 O O . LYS A 1 95 ? -19.697 9.280 27.044 1.00 35.74 93 LYS A O 1
ATOM 682 N N . ILE A 1 96 ? -19.515 8.618 29.203 1.00 35.57 94 ILE A N 1
ATOM 683 C CA . ILE A 1 96 ? -18.182 8.012 29.022 1.00 35.22 94 ILE A CA 1
ATOM 684 C C . ILE A 1 96 ? -18.173 6.976 27.890 1.00 35.44 94 ILE A C 1
ATOM 685 O O . ILE A 1 96 ? -17.143 6.796 27.219 1.00 34.13 94 ILE A O 1
ATOM 690 N N . ARG A 1 97 ? -19.320 6.333 27.662 1.00 37.14 95 ARG A N 1
ATOM 691 C CA . ARG A 1 97 ? -19.505 5.377 26.562 1.00 38.75 95 ARG A CA 1
ATOM 692 C C . ARG A 1 97 ? -19.174 5.956 25.174 1.00 38.91 95 ARG A C 1
ATOM 693 O O . ARG A 1 97 ? -18.856 5.196 24.264 1.00 38.98 95 ARG A O 1
ATOM 701 N N . SER A 1 98 ? -19.272 7.281 25.012 1.00 38.70 96 SER A N 1
ATOM 702 C CA . SER A 1 98 ? -19.010 7.949 23.727 1.00 39.11 96 SER A CA 1
ATOM 703 C C . SER A 1 98 ? -17.600 8.526 23.592 1.00 38.84 96 SER A C 1
ATOM 704 O O . SER A 1 98 ? -17.272 9.090 22.551 1.00 38.81 96 SER A O 1
ATOM 707 N N . VAL A 1 99 ? -16.794 8.432 24.655 1.00 37.93 97 VAL A N 1
ATOM 708 C CA . VAL A 1 99 ? -15.462 9.043 24.698 1.00 37.41 97 VAL A CA 1
ATOM 709 C C . VAL A 1 99 ? -14.410 7.971 24.478 1.00 37.20 97 VAL A C 1
ATOM 710 O O . VAL A 1 99 ? -14.512 6.912 25.073 1.00 36.31 97 VAL A O 1
ATOM 714 N N . THR A 1 100 ? -13.413 8.226 23.626 1.00 37.28 98 THR A N 1
ATOM 715 C CA . THR A 1 100 ? -12.274 7.295 23.494 1.00 38.08 98 THR A CA 1
ATOM 716 C C . THR A 1 100 ? -11.247 7.670 24.563 1.00 36.31 98 THR A C 1
ATOM 717 O O . THR A 1 100 ? -10.685 8.775 24.532 1.00 37.67 98 THR A O 1
ATOM 721 N N . ALA A 1 101 ? -11.097 6.805 25.559 1.00 34.27 99 ALA A N 1
ATOM 722 C CA . ALA A 1 101 ? -10.140 7.013 2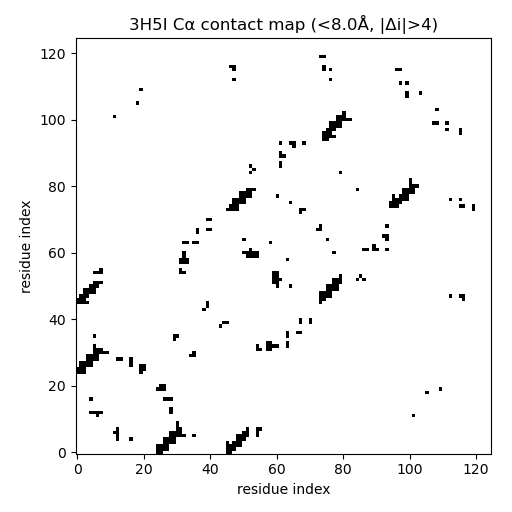6.646 1.00 32.80 99 ALA A CA 1
ATOM 723 C C . ALA A 1 101 ? -8.923 6.115 26.416 1.00 31.66 99 ALA A C 1
ATOM 724 O O . ALA A 1 101 ? -9.069 4.975 25.991 1.00 32.12 99 ALA A O 1
ATOM 726 N N . TYR A 1 102 ? -7.738 6.623 26.673 1.00 29.83 100 TYR A N 1
ATOM 727 C CA . TYR A 1 102 ? -6.523 5.833 26.584 1.00 30.16 100 TYR A CA 1
ATOM 728 C C . TYR A 1 102 ? -6.051 5.342 27.952 1.00 29.83 100 TYR A C 1
ATOM 729 O O . TYR A 1 102 ? -5.122 4.543 28.033 1.00 31.30 100 TYR A O 1
ATOM 738 N N . GLY A 1 103 ? -6.650 5.851 29.030 1.00 27.91 101 GLY A N 1
ATOM 739 C CA . GLY A 1 103 ? -6.210 5.447 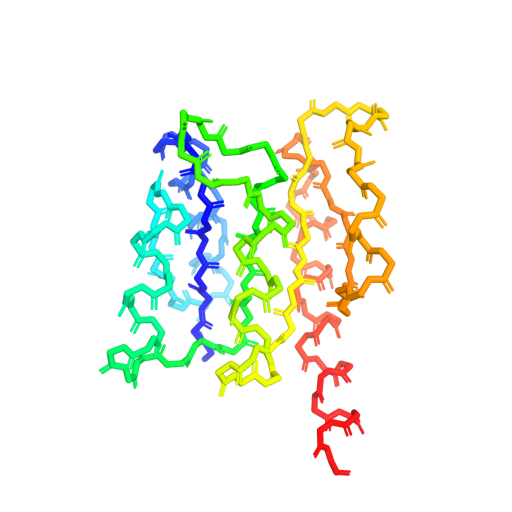30.334 1.00 26.82 101 GLY A CA 1
ATOM 740 C C . GLY A 1 103 ? -6.890 6.252 31.417 1.00 25.58 101 GLY A C 1
ATOM 741 O O . GLY A 1 103 ? -7.540 7.252 31.126 1.00 23.25 101 GLY A O 1
ATOM 742 N N . TYR A 1 104 ? -6.726 5.777 32.647 1.00 25.26 102 TYR A N 1
ATOM 743 C CA . TYR A 1 104 ? -7.181 6.478 33.865 1.00 24.43 102 TYR A CA 1
ATOM 744 C C . TYR A 1 104 ? -6.064 6.360 34.863 1.00 25.73 102 TYR A C 1
ATOM 745 O O . TYR A 1 104 ? -5.564 5.250 35.111 1.00 25.50 102 TYR A O 1
ATOM 754 N N . VAL A 1 105 ? -5.708 7.462 35.497 1.00 25.17 103 VAL A N 1
ATOM 755 C CA . VAL A 1 105 ? -4.680 7.434 36.504 1.00 26.75 103 VAL A CA 1
ATOM 756 C C . VAL A 1 105 ? -5.086 8.278 37.713 1.00 28.20 103 VAL A C 1
ATOM 757 O O . VAL A 1 105 ? -5.696 9.346 37.564 1.00 26.47 103 VAL A O 1
ATOM 761 N N . MET A 1 106 ? -4.789 7.756 38.896 1.00 30.40 104 MET A N 1
ATOM 762 C CA A MET A 1 106 ? -5.006 8.483 40.151 0.50 31.82 104 MET A CA 1
ATOM 763 C CA B MET A 1 106 ? -5.014 8.498 40.133 0.50 32.02 104 MET A CA 1
ATOM 764 C C . MET A 1 106 ? -4.074 9.694 40.241 1.00 33.33 104 MET A C 1
ATOM 765 O O . MET A 1 106 ? -2.874 9.605 39.939 1.00 32.92 104 MET A O 1
ATOM 774 N N . LYS A 1 107 ? -4.599 10.836 40.677 1.00 34.99 105 LYS A N 1
ATOM 775 C CA . LYS A 1 107 ? -3.735 12.005 40.880 1.00 37.61 105 LYS A CA 1
ATOM 776 C C . LYS A 1 107 ? -2.664 11.750 41.977 1.00 38.91 105 LYS A C 1
ATOM 777 O O . LYS A 1 107 ? -1.610 12.363 41.968 1.00 39.83 105 LYS A O 1
ATOM 783 N N . SER A 1 108 ? -2.923 10.800 42.867 1.00 40.39 106 SER A N 1
ATOM 784 C CA . SER A 1 108 ? -1.937 10.372 43.866 1.00 41.84 106 SER A CA 1
ATOM 785 C C . SER A 1 108 ? -0.969 9.269 43.374 1.00 42.43 106 SER A C 1
ATOM 786 O O . SER A 1 108 ? -0.206 8.729 44.178 1.00 43.32 106 SER A O 1
ATOM 789 N N . ALA A 1 109 ? -1.019 8.896 42.089 1.00 41.94 107 ALA A N 1
ATOM 790 C CA . ALA A 1 109 ? -0.132 7.837 41.571 1.00 41.29 107 ALA A CA 1
ATOM 791 C C . ALA A 1 109 ? 1.331 8.287 41.510 1.00 41.08 107 ALA A C 1
ATOM 792 O O . ALA A 1 109 ? 1.653 9.479 41.386 1.00 40.26 107 ALA A O 1
ATOM 794 N N . THR A 1 110 ? 2.222 7.295 41.551 1.00 40.99 108 THR A N 1
ATOM 795 C CA . THR A 1 110 ? 3.657 7.534 41.426 1.00 40.31 108 THR A CA 1
ATOM 796 C C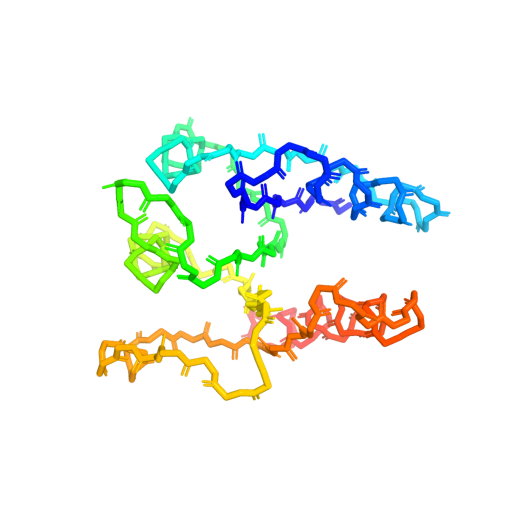 . THR A 1 110 ? 3.993 8.145 40.080 1.00 40.37 108 THR A C 1
ATOM 797 O O . THR A 1 110 ? 3.221 8.008 39.136 1.00 41.13 108 THR A O 1
ATOM 801 N N . GLU A 1 111 ? 5.148 8.807 40.008 1.00 39.55 109 GLU A N 1
ATOM 802 C CA . GLU A 1 111 ? 5.732 9.284 38.751 1.00 39.42 109 GLU A CA 1
ATOM 803 C C . GLU A 1 111 ? 5.815 8.181 37.706 1.00 38.01 109 GLU A C 1
ATOM 804 O O . GLU A 1 111 ? 5.574 8.431 36.538 1.00 37.17 109 GLU A O 1
ATOM 810 N N . GLN A 1 112 ? 6.166 6.968 38.134 1.00 35.96 110 GLN A N 1
ATOM 811 C CA . GLN A 1 112 ? 6.425 5.871 37.211 1.00 35.21 110 GLN A CA 1
ATOM 812 C C . GLN A 1 112 ? 5.151 5.456 36.521 1.00 33.25 110 GLN A C 1
ATOM 813 O O . GLN A 1 112 ? 5.138 5.196 35.330 1.00 32.74 110 GLN A O 1
ATOM 819 N N . VAL A 1 113 ? 4.075 5.364 37.291 1.00 32.14 111 VAL A N 1
ATOM 820 C CA . VAL A 1 113 ? 2.785 4.998 36.723 1.00 31.27 111 VAL A CA 1
ATOM 821 C C . VAL A 1 113 ? 2.300 6.110 35.786 1.00 30.44 111 VAL A C 1
ATOM 822 O O . VAL A 1 113 ? 1.805 5.811 34.682 1.00 30.82 111 VAL A O 1
ATOM 826 N N . LEU A 1 114 ? 2.443 7.365 36.197 1.00 29.56 112 LEU A N 1
ATOM 827 C CA . LEU A 1 114 ? 1.961 8.491 35.371 1.00 30.04 112 LEU A CA 1
ATOM 828 C C . LEU A 1 114 ? 2.717 8.611 34.057 1.00 29.42 112 LEU A C 1
ATOM 829 O O . LEU A 1 114 ? 2.117 8.686 33.001 1.00 28.81 112 LEU A O 1
ATOM 834 N N . ILE A 1 115 ? 4.043 8.595 34.113 1.00 28.91 113 ILE A N 1
ATOM 835 C CA . ILE A 1 115 ? 4.826 8.748 32.886 1.00 29.05 113 ILE A CA 1
ATOM 836 C C . ILE A 1 115 ? 4.661 7.536 31.984 1.00 27.82 113 ILE A C 1
ATOM 837 O O . ILE A 1 115 ? 4.634 7.689 30.789 1.00 28.67 113 ILE A O 1
ATOM 842 N N . THR A 1 116 ? 4.499 6.339 32.549 1.00 26.95 114 THR A N 1
ATOM 843 C CA . THR A 1 116 ? 4.304 5.155 31.710 1.00 26.65 114 THR A CA 1
ATOM 844 C C . THR A 1 116 ? 3.000 5.243 30.895 1.00 25.79 114 THR A C 1
ATOM 845 O O . THR A 1 116 ? 2.978 4.915 29.715 1.00 24.57 114 THR A O 1
ATOM 849 N N . ILE A 1 117 ? 1.924 5.702 31.537 1.00 25.41 115 ILE A N 1
ATOM 850 C CA . ILE A 1 117 ? 0.659 5.844 30.873 1.00 25.25 115 ILE A CA 1
ATOM 851 C C . ILE A 1 117 ? 0.732 6.884 29.782 1.00 24.18 115 ILE A C 1
ATOM 852 O O . ILE A 1 117 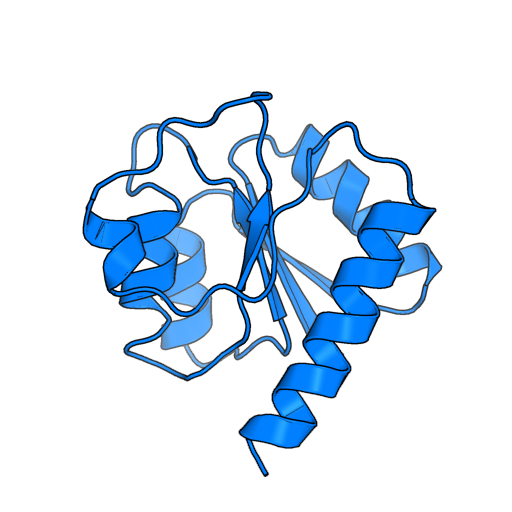? 0.188 6.657 28.680 1.00 24.24 115 ILE A O 1
ATOM 857 N N . VAL A 1 118 ? 1.368 8.013 30.080 1.00 24.38 116 VAL A N 1
ATOM 858 C CA . VAL A 1 118 ? 1.592 9.054 29.075 1.00 25.25 116 VAL A CA 1
ATOM 859 C C . VAL A 1 118 ? 2.376 8.484 27.852 1.00 25.32 116 VAL A C 1
ATOM 860 O O . VAL A 1 118 ? 1.928 8.607 26.715 1.00 25.51 116 VAL A O 1
ATOM 864 N N . GLU A 1 119 ? 3.475 7.803 28.113 1.00 27.24 117 GLU A N 1
ATOM 865 C CA . GLU A 1 119 ? 4.355 7.315 27.032 1.00 28.86 117 GLU A CA 1
ATOM 866 C C . GLU A 1 119 ? 3.629 6.288 26.204 1.00 28.38 117 GLU A C 1
ATOM 867 O O . GLU A 1 119 ? 3.708 6.327 25.008 1.00 29.26 117 GLU A O 1
ATOM 873 N N . MET A 1 120 ? 2.914 5.373 26.849 1.00 27.54 118 MET A N 1
ATOM 874 C CA . MET A 1 120 ? 2.164 4.340 26.118 1.00 28.35 118 MET A CA 1
ATOM 875 C C . MET A 1 120 ? 1.011 4.934 25.309 1.00 27.78 118 MET A C 1
ATOM 876 O O . MET A 1 120 ? 0.857 4.584 24.146 1.00 28.40 118 MET A O 1
ATOM 881 N N . ALA A 1 121 ? 0.255 5.874 25.878 1.00 27.19 119 ALA A N 1
ATOM 882 C CA . ALA A 1 121 ? -0.835 6.554 25.148 1.00 28.92 119 ALA A CA 1
ATOM 883 C C . ALA A 1 121 ? -0.319 7.262 23.877 1.00 31.19 119 ALA A C 1
ATOM 884 O O . ALA A 1 121 ? -0.940 7.193 22.811 1.00 32.31 119 ALA A O 1
ATOM 886 N N . LEU A 1 122 ? 0.833 7.907 24.004 1.00 33.67 120 LEU A N 1
ATOM 887 C CA . LEU A 1 122 ? 1.474 8.605 22.896 1.00 35.98 120 LEU A CA 1
ATOM 888 C C . LEU A 1 122 ? 1.779 7.601 21.741 1.00 39.14 120 LEU A C 1
ATOM 889 O O . LEU A 1 122 ? 1.433 7.866 20.590 1.00 39.85 120 LEU A O 1
ATOM 894 N N . ARG A 1 123 ? 2.341 6.444 22.073 1.00 41.99 121 ARG A N 1
ATOM 895 C CA . ARG A 1 123 ? 2.626 5.409 21.056 1.00 44.33 121 ARG A CA 1
ATOM 896 C C . ARG A 1 123 ? 1.373 4.710 20.518 1.00 45.92 121 ARG A C 1
ATOM 897 O O . ARG A 1 123 ? 1.272 4.475 19.306 1.00 46.32 121 ARG A O 1
ATOM 905 N N . LEU A 1 124 ? 0.423 4.368 21.393 1.00 47.96 122 LEU A N 1
ATOM 906 C CA . LEU A 1 124 ? -0.851 3.781 20.954 1.00 49.56 122 LEU A CA 1
ATOM 907 C C . LEU A 1 124 ? -1.599 4.728 20.009 1.00 51.77 122 LEU A C 1
ATOM 908 O O . LEU A 1 124 ? -2.323 4.274 19.117 1.00 51.59 122 LEU A O 1
ATOM 913 N N . TYR A 1 125 ? -1.437 6.035 20.207 1.00 54.04 123 TYR A N 1
ATOM 914 C CA . TYR A 1 125 ? -2.147 7.018 19.390 1.00 56.25 123 TYR A CA 1
ATOM 915 C C . TYR A 1 125 ? -1.625 6.976 17.953 1.00 57.81 123 TYR A C 1
ATOM 916 O O . TYR A 1 125 ? -2.423 6.837 17.006 1.00 57.94 123 TYR A O 1
ATOM 925 N N . GLU A 1 126 ? -0.305 7.080 17.810 1.00 59.55 124 GLU A N 1
ATOM 926 C CA . GLU A 1 126 ? 0.381 6.917 16.513 1.00 61.50 124 GLU A CA 1
ATOM 927 C C . GLU A 1 126 ? 0.023 5.603 15.778 1.00 62.86 124 GLU A C 1
ATOM 928 O O . GLU A 1 126 ? -0.226 5.605 14.571 1.00 63.11 124 GLU A O 1
ATOM 934 N N . ALA A 1 127 ? 0.004 4.493 16.516 1.00 64.74 125 ALA A N 1
ATOM 935 C CA . ALA A 1 127 ? -0.396 3.183 15.974 1.00 66.04 125 ALA A CA 1
ATOM 936 C C . ALA A 1 127 ? -1.820 3.157 15.381 1.00 67.52 125 ALA A C 1
ATOM 937 O O . ALA A 1 127 ? -2.028 2.590 14.301 1.00 67.46 125 ALA A O 1
ATOM 939 N N . ASN A 1 128 ? -2.791 3.755 16.085 1.00 69.03 126 ASN A N 1
ATOM 940 C CA . ASN A 1 128 ? -4.181 3.844 15.589 1.00 70.25 126 ASN A CA 1
ATOM 941 C C . ASN A 1 128 ? -4.350 4.972 14.550 1.00 71.23 126 ASN A C 1
ATOM 942 O O . ASN A 1 128 ? -5.039 4.784 13.543 1.00 71.29 126 ASN A O 1
ATOM 947 N N . VAL A 1 129 ? -3.735 6.136 14.803 1.00 72.31 127 VAL A N 1
ATOM 948 C CA . VAL A 1 129 ? -3.850 7.315 13.910 1.00 73.12 127 VAL A CA 1
ATOM 949 C C . VAL A 1 129 ? -3.199 7.055 12.546 1.00 73.91 127 VAL A C 1
ATOM 950 O O . VAL A 1 129 ? -3.586 7.660 11.541 1.00 74.28 127 VAL A O 1
ATOM 952 N N . HIS A 1 130 ? -2.207 6.165 12.531 1.00 74.44 128 HIS A N 1
ATOM 953 C CA . HIS A 1 130 ? -1.712 5.533 11.300 1.00 74.99 128 HIS A CA 1
ATOM 954 C C . HIS A 1 130 ? -2.801 5.286 10.220 1.00 74.88 128 HIS A C 1
ATOM 955 O O . HIS A 1 130 ? -3.441 4.228 10.162 1.00 74.78 128 HIS A O 1
#

CATH classification: 3.40.50.2300